Protein AF-A0A9D5IZQ0-F1 (afdb_monomer)

Foldseek 3Di:
DQDPVLVVLLVVLQCPAWFADVPPPVQWDDDPNDIHGDGDCVRDDPVVSQVSNLQCQPHDDPRHHDPVNVVPDDPSND

pLDDT: mean 87.41, std 7.51, range [60.59, 95.31]

Solvent-accessible surface area (backbone atoms only — not comparable to full-atom values): 4531 Å² total; per-residue (Å²): 101,90,41,69,73,46,48,53,50,46,50,53,43,53,52,69,38,70,42,37,60,77,86,43,74,82,31,56,44,81,52,99,70,45,76,49,73,60,65,39,72,91,64,37,57,74,66,58,55,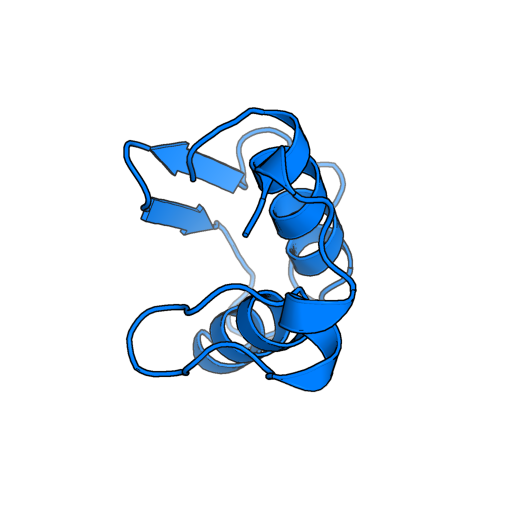28,49,38,34,7,61,64,25,36,66,28,95,92,37,66,40,33,63,76,36,32,73,69,43,57,79,82,65,101

Structure (mmCIF, N/CA/C/O backbone):
data_AF-A0A9D5IZQ0-F1
#
_entry.id   AF-A0A9D5IZQ0-F1
#
loop_
_atom_site.group_PDB
_atom_site.id
_atom_site.type_symbol
_atom_site.label_atom_id
_atom_site.label_alt_id
_atom_site.label_comp_id
_atom_site.label_asym_id
_atom_site.label_entity_id
_atom_site.label_seq_id
_atom_site.pdbx_PDB_ins_code
_atom_site.Cartn_x
_atom_site.Cartn_y
_atom_site.Cartn_z
_atom_site.occupancy
_atom_site.B_iso_or_equiv
_atom_site.auth_seq_id
_atom_site.auth_comp_id
_atom_site.auth_asym_id
_atom_site.auth_atom_id
_atom_site.pdbx_PDB_model_num
ATOM 1 N N . MET A 1 1 ? -6.462 9.935 4.820 1.00 60.59 1 MET A N 1
ATOM 2 C CA . MET A 1 1 ? -6.458 9.074 6.011 1.00 60.59 1 MET A CA 1
ATOM 3 C C . MET A 1 1 ? -6.674 9.957 7.216 1.00 60.59 1 MET A C 1
ATOM 5 O O . MET A 1 1 ? -6.268 11.108 7.159 1.00 60.59 1 MET A O 1
ATOM 9 N N . LYS A 1 2 ? -7.384 9.459 8.230 1.00 67.62 2 LYS A N 1
ATOM 10 C CA . LYS A 1 2 ? -7.802 10.259 9.389 1.00 67.62 2 LYS A CA 1
ATOM 11 C C . LYS A 1 2 ? -6.735 10.343 10.491 1.00 67.62 2 LYS A C 1
ATOM 13 O O . LYS A 1 2 ? -6.797 11.267 11.286 1.00 67.62 2 LYS A O 1
ATOM 18 N N . ASN A 1 3 ? -5.786 9.401 10.534 1.00 79.69 3 ASN A N 1
ATOM 19 C CA . ASN A 1 3 ? -4.769 9.307 11.585 1.00 79.69 3 ASN A CA 1
ATOM 20 C C . ASN A 1 3 ? -3.447 8.707 11.050 1.00 79.69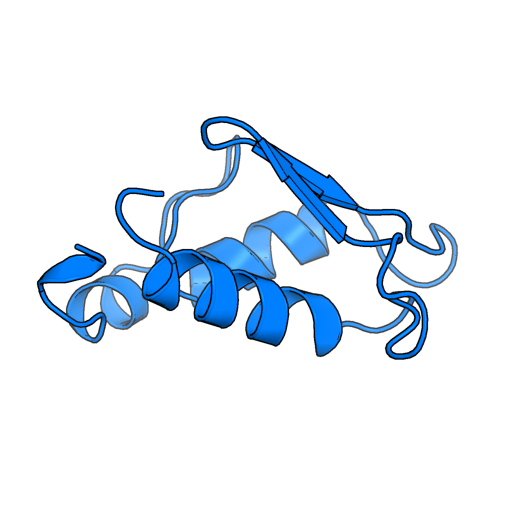 3 ASN A C 1
ATOM 22 O O . ASN A 1 3 ? -3.459 7.983 10.046 1.00 79.69 3 ASN A O 1
ATOM 26 N N . GLU A 1 4 ? -2.330 8.988 11.725 1.00 82.62 4 GLU A N 1
ATOM 27 C CA . GLU A 1 4 ? -0.976 8.502 11.417 1.00 82.62 4 GLU A CA 1
ATOM 28 C C . GLU A 1 4 ? -0.873 6.970 11.441 1.00 82.62 4 GLU A C 1
ATOM 30 O O . GLU A 1 4 ? -0.179 6.386 10.611 1.00 82.62 4 GLU A O 1
ATOM 35 N N . ASP A 1 5 ? -1.615 6.283 12.313 1.00 85.88 5 ASP A N 1
ATOM 36 C CA . ASP A 1 5 ? -1.612 4.812 12.362 1.00 85.88 5 ASP A CA 1
ATOM 37 C C . ASP A 1 5 ? -2.177 4.168 11.089 1.00 85.88 5 ASP A C 1
ATOM 39 O O . ASP A 1 5 ? -1.714 3.117 10.635 1.00 85.88 5 ASP A O 1
ATOM 43 N N . CYS A 1 6 ? -3.133 4.833 10.440 1.00 88.69 6 CYS A N 1
ATOM 44 C CA . CYS A 1 6 ? -3.674 4.379 9.161 1.00 88.69 6 CYS A CA 1
ATOM 45 C C . CYS A 1 6 ? -2.666 4.588 8.030 1.00 88.69 6 CYS A C 1
ATOM 47 O O . CYS A 1 6 ? -2.574 3.761 7.123 1.00 88.69 6 CYS A O 1
ATOM 49 N N . VAL A 1 7 ? -1.883 5.669 8.111 1.00 88.62 7 VAL A N 1
ATOM 50 C CA . VAL A 1 7 ? -0.788 5.944 7.174 1.00 88.62 7 VAL A CA 1
ATOM 51 C C . VAL A 1 7 ? 0.279 4.861 7.284 1.00 88.62 7 VAL A C 1
ATOM 53 O O . VAL A 1 7 ? 0.648 4.284 6.266 1.00 88.62 7 VAL A O 1
ATOM 56 N N . LYS A 1 8 ? 0.704 4.500 8.502 1.00 89.00 8 LYS A N 1
ATOM 57 C CA . LYS A 1 8 ? 1.698 3.433 8.729 1.00 89.00 8 LYS A CA 1
ATOM 58 C C . LYS A 1 8 ? 1.271 2.088 8.145 1.00 89.00 8 LYS A C 1
ATOM 60 O O . LYS A 1 8 ? 2.100 1.350 7.627 1.00 89.00 8 LYS A O 1
ATOM 65 N N . ARG A 1 9 ? -0.021 1.764 8.195 1.00 89.94 9 ARG A N 1
ATOM 66 C CA . ARG A 1 9 ? -0.553 0.529 7.597 1.00 89.94 9 ARG A CA 1
ATOM 67 C C . ARG A 1 9 ? -0.479 0.516 6.086 1.00 89.94 9 ARG A C 1
ATOM 69 O O . ARG A 1 9 ? -0.089 -0.494 5.509 1.00 89.94 9 ARG A O 1
ATOM 76 N N . VAL A 1 10 ? -0.841 1.627 5.455 1.00 90.56 10 VAL A N 1
ATOM 77 C CA . VAL A 1 10 ? -0.726 1.734 4.002 1.00 90.56 10 VAL A CA 1
ATOM 78 C C . VAL A 1 10 ? 0.734 1.791 3.565 1.00 90.56 10 VAL A C 1
ATOM 80 O O . VAL A 1 10 ? 1.092 1.130 2.596 1.00 90.56 10 VAL A O 1
ATOM 83 N N . ASP A 1 11 ? 1.596 2.480 4.310 1.00 90.62 11 ASP A N 1
ATOM 84 C CA . ASP A 1 11 ? 3.043 2.468 4.078 1.00 90.62 11 ASP A CA 1
ATOM 85 C C . ASP 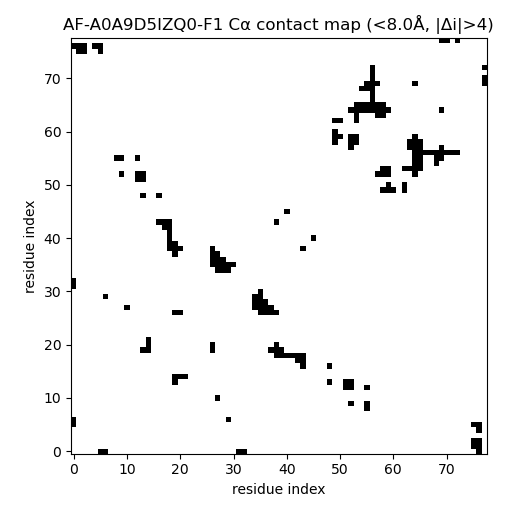A 1 11 ? 3.610 1.041 4.160 1.00 90.62 11 ASP A C 1
ATOM 87 O O . ASP A 1 11 ? 4.298 0.604 3.238 1.00 90.62 11 ASP A O 1
ATOM 91 N N . ALA A 1 12 ? 3.234 0.264 5.181 1.00 90.00 12 ALA A N 1
ATOM 92 C CA . ALA A 1 12 ? 3.651 -1.131 5.315 1.00 90.00 12 ALA A CA 1
ATOM 93 C C . ALA A 1 12 ? 3.173 -2.008 4.143 1.00 90.00 12 ALA A C 1
ATOM 95 O O . ALA A 1 12 ? 3.943 -2.827 3.636 1.00 90.00 12 ALA A O 1
ATOM 96 N N . ALA A 1 13 ? 1.931 -1.817 3.684 1.00 90.75 13 ALA A N 1
ATOM 97 C CA . ALA A 1 13 ? 1.390 -2.532 2.529 1.00 90.75 13 ALA A CA 1
ATOM 98 C C . ALA A 1 13 ? 2.161 -2.204 1.239 1.00 90.75 13 ALA A C 1
ATOM 100 O O . ALA A 1 13 ? 2.503 -3.106 0.478 1.00 90.75 13 ALA A O 1
ATOM 101 N N . ILE A 1 14 ? 2.492 -0.928 1.017 1.00 91.25 14 ILE A N 1
ATOM 102 C CA . ILE A 1 14 ? 3.223 -0.475 -0.174 1.00 91.25 14 ILE A CA 1
ATOM 103 C C . ILE A 1 14 ? 4.685 -0.940 -0.135 1.00 91.25 14 ILE A C 1
ATOM 105 O O . ILE A 1 14 ? 5.181 -1.468 -1.127 1.00 91.25 14 ILE A O 1
ATOM 109 N N . ARG A 1 15 ? 5.389 -0.805 0.997 1.00 90.44 15 ARG A N 1
ATOM 110 C CA . ARG A 1 15 ? 6.805 -1.216 1.130 1.00 90.44 15 ARG A CA 1
ATOM 111 C C . ARG A 1 15 ? 7.027 -2.724 0.991 1.00 90.44 15 ARG A C 1
ATOM 113 O O . ARG A 1 15 ? 8.158 -3.158 0.767 1.00 90.44 15 ARG A O 1
ATOM 120 N N . GLY A 1 16 ? 5.973 -3.526 1.140 1.00 87.44 16 GLY A N 1
ATOM 121 C CA . GLY A 1 16 ? 6.007 -4.965 0.884 1.00 87.44 16 GLY A CA 1
ATOM 122 C C . GLY A 1 16 ? 6.080 -5.329 -0.601 1.00 87.44 16 GLY A C 1
ATOM 123 O O . GLY A 1 16 ? 6.417 -6.468 -0.925 1.00 87.44 16 GLY A O 1
ATOM 124 N N . LEU A 1 17 ? 5.783 -4.388 -1.499 1.00 89.69 17 LEU A N 1
ATOM 125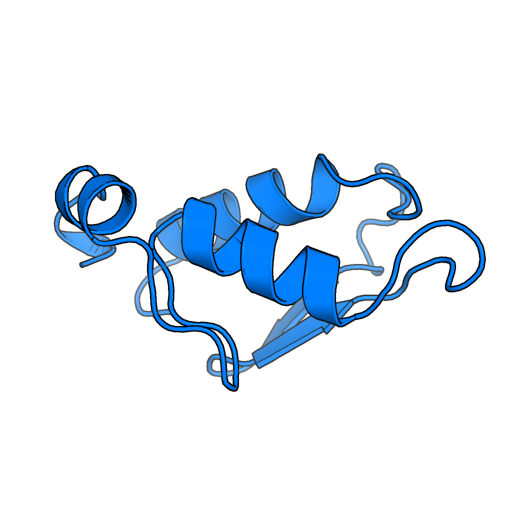 C CA . LEU A 1 17 ? 5.655 -4.661 -2.923 1.00 89.69 17 LEU A CA 1
ATOM 126 C C . LEU A 1 17 ? 7.010 -4.721 -3.648 1.00 89.69 17 LEU A C 1
ATOM 128 O O . LEU A 1 17 ? 7.924 -3.951 -3.334 1.00 89.69 17 LEU A O 1
ATOM 132 N N . PRO A 1 18 ? 7.146 -5.597 -4.662 1.00 85.94 18 PRO A N 1
ATOM 133 C CA . PRO A 1 18 ? 8.311 -5.586 -5.541 1.00 85.94 18 PRO A CA 1
ATOM 134 C C . PRO A 1 18 ? 8.395 -4.251 -6.294 1.00 85.94 18 PRO A C 1
ATOM 136 O O . PRO A 1 18 ? 7.377 -3.643 -6.610 1.00 85.94 18 PRO A O 1
ATOM 139 N N . GLY A 1 19 ? 9.609 -3.773 -6.573 1.00 84.88 19 GLY A N 1
ATOM 140 C CA . GLY A 1 19 ? 9.820 -2.497 -7.270 1.00 84.88 19 GLY A CA 1
ATOM 141 C C . GLY A 1 19 ? 9.700 -1.242 -6.395 1.00 84.88 19 GLY A C 1
ATOM 142 O O . GLY A 1 19 ? 9.983 -0.146 -6.883 1.00 84.88 19 GLY A O 1
ATOM 143 N N . ILE A 1 20 ? 9.346 -1.384 -5.111 1.00 85.94 20 ILE A N 1
ATOM 144 C CA . ILE A 1 20 ? 9.431 -0.315 -4.108 1.00 85.94 20 ILE A CA 1
ATOM 145 C C . ILE A 1 20 ? 10.746 -0.461 -3.341 1.00 85.94 20 ILE A C 1
ATOM 147 O O . ILE A 1 20 ? 11.015 -1.493 -2.722 1.00 85.94 20 ILE A O 1
ATOM 151 N N . ARG A 1 21 ? 11.590 0.574 -3.374 1.00 80.25 21 ARG A N 1
ATOM 152 C CA . ARG A 1 21 ? 12.846 0.586 -2.613 1.00 80.25 21 ARG A CA 1
ATOM 153 C C . ARG A 1 21 ? 12.544 0.793 -1.134 1.00 80.25 21 ARG A C 1
ATOM 155 O O . ARG A 1 21 ? 12.073 1.853 -0.734 1.00 80.25 21 ARG A O 1
ATOM 162 N N . LYS A 1 22 ? 12.808 -0.227 -0.317 1.00 71.69 22 LYS A N 1
ATOM 163 C CA . LYS A 1 22 ? 12.515 -0.217 1.128 1.00 71.69 22 LYS A CA 1
ATOM 164 C C . LYS A 1 22 ? 13.303 0.863 1.871 1.00 71.69 22 LYS A C 1
ATOM 166 O O . LYS A 1 22 ? 12.792 1.439 2.827 1.00 71.69 22 LYS A O 1
ATOM 171 N N . ASP A 1 23 ? 14.509 1.128 1.388 1.00 73.00 23 ASP A N 1
ATOM 172 C CA . ASP A 1 23 ? 15.470 2.137 1.828 1.00 73.00 23 ASP A CA 1
ATOM 173 C C . ASP A 1 23 ? 15.154 3.560 1.334 1.00 73.00 23 ASP A C 1
ATOM 175 O O . ASP A 1 23 ? 15.708 4.521 1.864 1.00 73.00 23 ASP A O 1
ATOM 179 N N . ASP A 1 24 ? 14.235 3.726 0.375 1.00 72.69 24 ASP A N 1
ATOM 180 C CA . ASP A 1 24 ? 13.826 5.048 -0.104 1.00 72.69 24 ASP A CA 1
ATOM 181 C C . ASP A 1 24 ? 12.716 5.611 0.796 1.00 72.69 24 ASP A C 1
ATOM 183 O O . ASP A 1 24 ? 11.513 5.457 0.558 1.00 72.69 24 ASP A O 1
ATOM 187 N N . THR A 1 25 ? 13.124 6.249 1.891 1.00 62.56 25 THR A N 1
ATOM 188 C CA . THR A 1 25 ? 12.225 6.951 2.822 1.00 62.56 25 THR A CA 1
ATOM 189 C C . THR A 1 25 ? 11.529 8.151 2.184 1.00 62.56 25 THR A C 1
ATOM 191 O O . THR A 1 25 ? 10.444 8.509 2.630 1.00 62.56 25 THR A O 1
ATOM 194 N N . ASN A 1 26 ? 12.086 8.714 1.108 1.00 71.25 26 ASN A N 1
ATOM 195 C CA . ASN A 1 26 ? 11.477 9.809 0.345 1.00 71.25 26 ASN A CA 1
ATOM 196 C C . ASN A 1 26 ? 10.599 9.308 -0.813 1.00 71.25 26 ASN A C 1
ATOM 198 O O . ASN A 1 26 ? 9.900 10.097 -1.449 1.00 71.25 26 ASN A O 1
ATOM 202 N N . GLY A 1 27 ? 10.631 8.004 -1.094 1.00 76.56 27 GLY A N 1
ATOM 203 C CA . GLY A 1 27 ? 9.910 7.383 -2.198 1.00 76.56 27 GLY A CA 1
ATOM 204 C C . GLY A 1 27 ? 8.407 7.247 -1.967 1.00 76.56 27 GLY A C 1
ATOM 205 O O . GLY A 1 27 ? 7.694 6.973 -2.925 1.00 76.56 27 GLY A O 1
ATOM 206 N N . ILE A 1 28 ? 7.911 7.442 -0.740 1.00 84.12 28 ILE A N 1
ATOM 207 C CA . ILE A 1 28 ? 6.481 7.386 -0.406 1.00 84.12 28 ILE A CA 1
ATOM 208 C C . ILE A 1 28 ? 6.109 8.647 0.373 1.00 84.12 28 ILE A C 1
ATOM 210 O O . ILE A 1 28 ? 6.604 8.871 1.474 1.00 84.12 28 ILE A O 1
ATOM 214 N N . VAL A 1 29 ? 5.218 9.465 -0.187 1.00 86.25 29 VAL A N 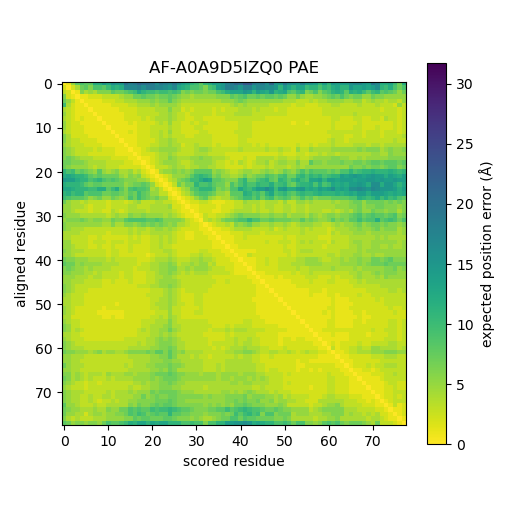1
ATOM 215 C CA . VAL A 1 29 ? 4.773 10.728 0.417 1.00 86.25 29 VAL A CA 1
ATOM 216 C C . VAL A 1 29 ? 3.255 10.730 0.545 1.00 86.25 29 VAL A C 1
ATOM 218 O O . VAL A 1 29 ? 2.544 10.541 -0.441 1.00 86.25 29 VAL A O 1
ATOM 221 N N . PHE A 1 30 ? 2.748 10.978 1.751 1.00 86.69 30 PHE A N 1
ATOM 222 C CA . PHE A 1 30 ? 1.313 11.055 2.031 1.00 86.69 30 PHE A CA 1
ATOM 223 C C . PHE A 1 30 ? 0.867 12.515 2.147 1.00 86.69 30 PHE A C 1
ATOM 225 O O . PHE A 1 30 ? 1.369 13.252 2.990 1.00 86.69 30 PHE A O 1
ATOM 232 N N . LEU A 1 31 ? -0.093 12.932 1.315 1.00 85.12 31 LEU A N 1
ATOM 233 C CA . LEU A 1 31 ? -0.604 14.306 1.258 1.00 85.12 31 LEU A CA 1
ATOM 234 C C . LEU A 1 31 ? -2.124 14.308 1.151 1.00 85.12 31 LEU A C 1
ATOM 236 O O . LEU A 1 31 ? -2.663 13.939 0.113 1.00 85.12 31 LEU A O 1
ATOM 240 N N . ASP A 1 32 ? -2.815 14.737 2.207 1.00 77.44 32 ASP A N 1
ATOM 241 C CA . ASP A 1 32 ? -4.256 15.038 2.186 1.00 77.44 32 ASP A CA 1
ATOM 242 C C . ASP A 1 32 ? -5.112 13.973 1.457 1.00 77.44 32 ASP A C 1
ATOM 244 O O . ASP A 1 32 ? -5.921 14.248 0.570 1.00 77.44 32 ASP A O 1
ATOM 248 N N . ARG A 1 33 ? -4.886 12.701 1.832 1.00 83.62 33 ARG A N 1
ATOM 249 C CA . ARG A 1 33 ? -5.502 11.470 1.273 1.00 83.62 33 ARG A CA 1
ATOM 250 C C . ARG A 1 33 ? -4.946 10.961 -0.060 1.00 83.62 33 ARG A C 1
ATOM 252 O O . ARG A 1 33 ? -5.450 9.961 -0.562 1.00 83.62 33 ARG A O 1
ATOM 259 N N . LYS A 1 34 ? -3.901 11.576 -0.594 1.00 86.50 34 LYS A N 1
ATOM 260 C CA . LYS A 1 34 ? -3.115 11.060 -1.716 1.00 86.50 34 LYS A CA 1
ATOM 261 C C . LYS A 1 34 ? -1.846 10.398 -1.199 1.00 86.50 34 LYS A C 1
ATOM 263 O O . LYS A 1 34 ? -1.305 10.803 -0.170 1.00 86.50 34 LYS A O 1
ATOM 268 N N . VAL A 1 35 ? -1.370 9.405 -1.936 1.00 88.06 35 VAL A N 1
ATOM 269 C CA . VAL A 1 35 ? -0.039 8.830 -1.757 1.00 88.06 35 VAL A CA 1
ATOM 270 C C . VAL A 1 35 ? 0.723 8.993 -3.066 1.00 88.06 35 VAL A C 1
ATOM 272 O O . VAL A 1 35 ? 0.197 8.694 -4.137 1.00 88.06 35 VAL A O 1
ATOM 275 N N . ILE A 1 36 ? 1.932 9.533 -2.988 1.00 89.56 36 ILE A N 1
ATOM 276 C CA . ILE A 1 36 ? 2.852 9.672 -4.114 1.00 89.56 36 ILE A CA 1
ATOM 277 C C . ILE A 1 36 ? 3.937 8.632 -3.903 1.00 89.56 36 ILE A C 1
ATOM 279 O O . ILE A 1 36 ? 4.583 8.633 -2.859 1.00 89.56 36 ILE A O 1
ATOM 283 N N . ILE A 1 37 ? 4.102 7.740 -4.877 1.00 89.94 37 ILE A N 1
ATOM 284 C CA . ILE A 1 37 ? 5.017 6.607 -4.780 1.00 89.94 37 ILE A CA 1
ATOM 285 C C . ILE A 1 37 ? 5.988 6.666 -5.953 1.00 89.94 37 ILE A C 1
ATOM 287 O O . ILE A 1 37 ? 5.572 6.716 -7.112 1.00 89.94 37 ILE A O 1
ATOM 291 N N . LYS A 1 38 ? 7.282 6.628 -5.656 1.00 90.38 38 LYS A N 1
ATOM 292 C CA . LYS A 1 38 ? 8.337 6.367 -6.627 1.00 90.38 38 LYS A CA 1
ATOM 293 C C . LYS A 1 38 ? 8.564 4.860 -6.688 1.00 90.38 38 LYS A C 1
ATOM 295 O O . LYS A 1 38 ? 8.877 4.235 -5.679 1.00 90.38 38 LYS A O 1
ATOM 300 N N . TYR A 1 39 ? 8.397 4.284 -7.871 1.00 91.38 39 TYR A N 1
ATOM 301 C CA . TYR A 1 39 ? 8.483 2.843 -8.083 1.00 91.38 39 TYR A CA 1
ATOM 302 C C . TYR A 1 39 ? 9.184 2.523 -9.400 1.00 91.38 39 TYR A C 1
ATOM 304 O O . TYR A 1 39 ? 9.238 3.356 -10.307 1.00 91.38 39 TYR A O 1
ATOM 312 N N . ASP A 1 40 ? 9.714 1.307 -9.496 1.00 91.31 40 ASP A N 1
ATOM 313 C CA . ASP A 1 40 ? 10.220 0.756 -10.750 1.00 91.31 40 ASP A CA 1
ATOM 314 C C . ASP A 1 40 ? 9.073 0.165 -11.584 1.00 91.31 40 ASP A C 1
ATOM 316 O O . ASP A 1 40 ? 8.502 -0.873 -11.237 1.00 91.31 40 ASP A O 1
ATOM 320 N N . SER A 1 41 ? 8.749 0.821 -12.699 1.00 89.69 41 SER A N 1
ATOM 321 C CA . SER A 1 41 ? 7.659 0.417 -13.593 1.00 89.69 41 SER A CA 1
ATOM 322 C C . SER A 1 41 ? 7.936 -0.866 -14.376 1.00 89.69 41 SER A C 1
ATOM 324 O O . SER A 1 41 ? 6.996 -1.449 -14.916 1.00 89.69 41 SER A O 1
ATOM 326 N N . LEU A 1 42 ? 9.189 -1.332 -14.427 1.00 92.50 42 LEU A N 1
ATOM 327 C CA . LEU A 1 42 ? 9.528 -2.641 -14.993 1.00 92.50 42 LEU A CA 1
ATOM 328 C C . LEU A 1 42 ? 9.231 -3.783 -14.012 1.00 92.50 42 LEU A C 1
ATOM 330 O O . LEU A 1 42 ? 9.024 -4.917 -14.439 1.00 92.50 42 LEU A O 1
ATOM 334 N N . SER A 1 43 ? 9.182 -3.481 -12.712 1.00 91.62 43 SER A N 1
ATOM 335 C CA . SER A 1 43 ? 8.952 -4.455 -11.640 1.00 91.62 43 SER A CA 1
ATOM 336 C C . SER A 1 43 ? 7.497 -4.498 -11.166 1.00 91.62 43 SER A C 1
ATOM 338 O O . SER A 1 43 ? 7.012 -5.556 -10.762 1.00 91.62 43 SER A O 1
ATOM 340 N N . ILE A 1 44 ? 6.787 -3.363 -11.180 1.00 92.94 44 ILE A N 1
ATOM 341 C CA . ILE A 1 44 ? 5.412 -3.276 -10.680 1.00 92.94 44 ILE A CA 1
ATOM 342 C C . ILE A 1 44 ? 4.564 -2.266 -11.451 1.00 92.94 44 ILE A C 1
ATOM 344 O O . ILE A 1 44 ? 5.023 -1.199 -11.847 1.00 92.94 44 ILE A O 1
ATOM 348 N N . ALA A 1 45 ? 3.286 -2.597 -11.635 1.00 92.69 45 ALA A N 1
ATOM 349 C CA . ALA A 1 45 ? 2.312 -1.711 -12.252 1.00 92.69 45 ALA A CA 1
ATOM 350 C C . ALA 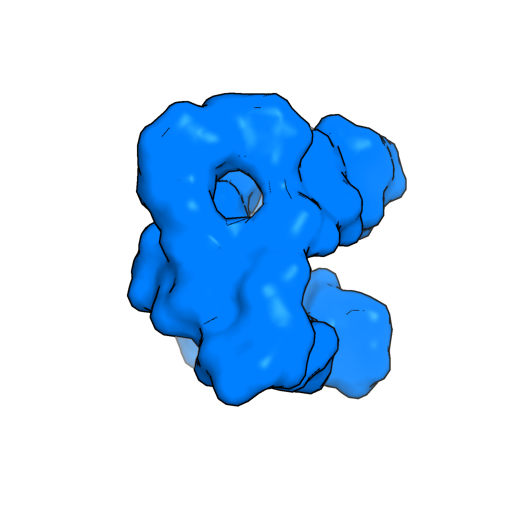A 1 45 ? 1.576 -0.858 -11.211 1.00 92.69 45 ALA A C 1
ATOM 352 O O . ALA A 1 45 ? 1.338 -1.294 -10.084 1.00 92.69 45 ALA A O 1
ATOM 353 N N . HIS A 1 46 ? 1.101 0.317 -11.633 1.00 91.88 46 HIS A N 1
ATOM 354 C CA . HIS A 1 46 ? 0.307 1.210 -10.785 1.00 91.88 46 HIS A CA 1
ATOM 355 C C . HIS A 1 46 ? -0.889 0.501 -10.125 1.00 91.88 46 HIS A C 1
ATOM 357 O O . HIS A 1 46 ? -1.075 0.606 -8.914 1.00 91.88 46 HIS A O 1
ATOM 363 N N . LYS A 1 47 ? -1.625 -0.319 -10.887 1.00 93.75 47 LYS A N 1
ATOM 364 C CA . LYS A 1 47 ? -2.770 -1.087 -10.371 1.00 93.75 47 LYS A CA 1
ATOM 365 C C . LYS A 1 47 ? -2.421 -2.028 -9.221 1.00 93.75 47 LYS A C 1
ATOM 367 O O . LYS A 1 47 ? -3.241 -2.230 -8.333 1.00 93.75 47 LYS A O 1
ATOM 372 N N . ASN A 1 48 ? -1.211 -2.584 -9.198 1.00 92.75 48 ASN A N 1
ATOM 373 C CA . ASN A 1 48 ? -0.806 -3.494 -8.127 1.00 92.75 48 ASN A CA 1
ATOM 374 C C . ASN A 1 48 ? -0.722 -2.753 -6.784 1.00 92.75 48 ASN A C 1
ATOM 376 O O . ASN A 1 48 ? -1.103 -3.305 -5.757 1.00 92.75 48 ASN A O 1
ATOM 380 N N . MET A 1 49 ? -0.289 -1.488 -6.795 1.00 93.00 49 MET A N 1
ATOM 381 C CA . MET A 1 49 ? -0.286 -0.647 -5.595 1.00 93.00 49 MET A CA 1
ATOM 382 C C . MET A 1 49 ? -1.710 -0.306 -5.147 1.00 93.00 49 MET A C 1
ATOM 384 O O . MET A 1 49 ? -1.995 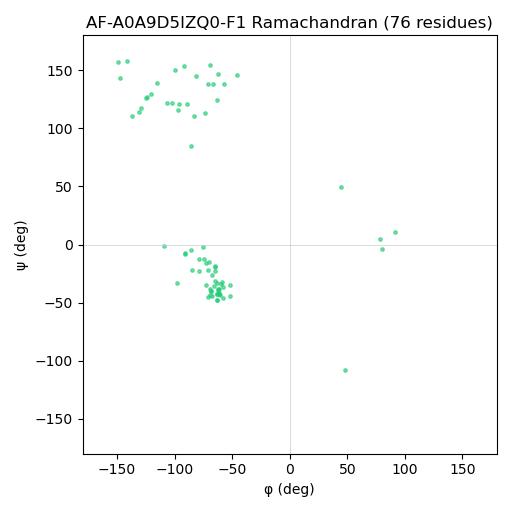-0.350 -3.955 1.00 93.00 49 MET A O 1
ATOM 388 N N . GLU A 1 50 ? -2.624 -0.029 -6.080 1.00 94.69 50 GLU A N 1
ATOM 389 C CA . GLU A 1 50 ? -4.039 0.208 -5.752 1.00 94.69 50 GLU A CA 1
ATOM 390 C C . GLU A 1 50 ? -4.675 -1.022 -5.087 1.00 94.69 50 GLU A C 1
ATOM 392 O O . GLU A 1 50 ? -5.353 -0.890 -4.067 1.00 94.69 50 GLU A O 1
ATOM 397 N N . HIS A 1 51 ? -4.397 -2.221 -5.608 1.00 95.19 51 HIS A N 1
ATOM 398 C CA . HIS A 1 51 ? -4.837 -3.479 -5.003 1.00 95.19 51 HIS A CA 1
ATOM 399 C C . HIS A 1 51 ? -4.226 -3.710 -3.618 1.00 95.19 51 HIS A C 1
ATOM 401 O O . HIS A 1 51 ? -4.951 -4.062 -2.695 1.0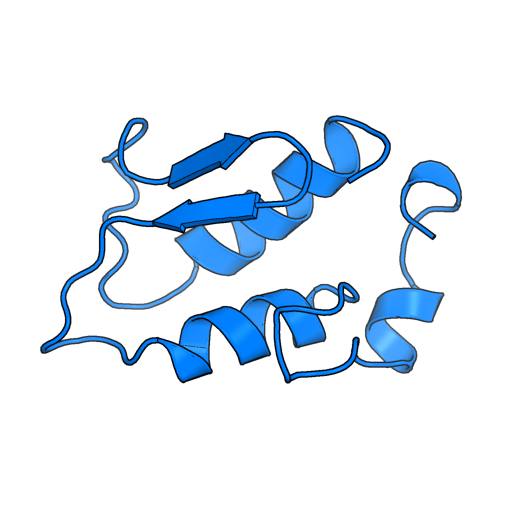0 95.19 51 HIS A O 1
ATOM 407 N N . ALA A 1 52 ? -2.936 -3.429 -3.427 1.00 94.25 52 ALA A N 1
ATOM 408 C CA . ALA A 1 52 ? -2.296 -3.566 -2.119 1.00 94.25 52 ALA A CA 1
ATOM 409 C C . ALA A 1 52 ? -2.920 -2.647 -1.055 1.00 94.25 52 ALA A C 1
ATOM 411 O O . ALA A 1 52 ? -3.103 -3.044 0.095 1.00 94.25 52 ALA A O 1
ATOM 412 N N . ILE A 1 53 ? -3.288 -1.421 -1.438 1.00 93.12 53 ILE A N 1
ATOM 413 C CA . ILE A 1 53 ? -3.983 -0.479 -0.551 1.00 93.12 53 ILE A CA 1
ATOM 414 C C . ILE A 1 53 ? -5.408 -0.977 -0.245 1.00 93.12 53 ILE A C 1
ATOM 416 O O . ILE A 1 53 ? -5.850 -0.910 0.907 1.00 93.12 53 ILE A O 1
ATOM 420 N N . ALA A 1 54 ? -6.102 -1.529 -1.245 1.00 94.94 54 ALA A N 1
ATOM 421 C CA . ALA A 1 54 ? -7.418 -2.146 -1.083 1.00 94.94 54 ALA A CA 1
ATOM 422 C C . ALA A 1 54 ? -7.399 -3.345 -0.136 1.00 94.94 54 ALA A C 1
ATOM 424 O O . ALA A 1 54 ? -8.268 -3.438 0.735 1.00 94.94 54 ALA A O 1
ATOM 425 N N . ASP A 1 55 ? -6.390 -4.204 -0.244 1.00 94.31 55 ASP A N 1
ATOM 426 C CA . ASP A 1 55 ? -6.183 -5.354 0.638 1.00 94.31 55 ASP A CA 1
ATOM 427 C C . ASP A 1 55 ? -5.741 -4.946 2.045 1.00 94.31 55 ASP A C 1
ATOM 429 O O . ASP A 1 55 ? -6.000 -5.664 3.008 1.00 94.31 55 ASP A O 1
ATOM 433 N N . ALA A 1 56 ? -5.171 -3.749 2.203 1.00 91.88 56 ALA A N 1
ATOM 434 C CA . ALA A 1 56 ? -4.985 -3.122 3.508 1.00 91.88 56 ALA A CA 1
ATOM 435 C C . ALA A 1 56 ? -6.291 -2.545 4.094 1.00 91.88 56 ALA A C 1
ATOM 437 O O . ALA A 1 56 ? -6.277 -2.031 5.209 1.00 91.88 56 ALA A O 1
ATOM 438 N N . GLY A 1 57 ? -7.419 -2.626 3.378 1.00 93.19 57 GLY A N 1
ATOM 439 C CA . GLY A 1 57 ? -8.739 -2.179 3.833 1.00 93.19 57 GLY A CA 1
ATOM 440 C C . GLY A 1 57 ? -9.090 -0.735 3.468 1.00 93.19 57 GLY A C 1
ATOM 441 O O . GLY A 1 57 ? -10.094 -0.212 3.955 1.00 93.19 57 GLY A O 1
ATOM 442 N N . PHE A 1 58 ? -8.308 -0.082 2.603 1.00 92.25 58 PHE A N 1
ATOM 443 C CA . PHE A 1 58 ? -8.521 1.308 2.190 1.00 92.25 58 PHE A CA 1
ATOM 444 C C . PHE A 1 58 ? -8.861 1.394 0.703 1.00 92.25 58 PHE A C 1
ATOM 446 O O . PHE A 1 58 ? -8.250 0.732 -0.119 1.00 92.25 58 PHE A O 1
ATOM 453 N N . ALA A 1 59 ? -9.817 2.238 0.319 1.00 92.56 59 ALA A N 1
ATOM 454 C CA . ALA A 1 59 ? -10.084 2.456 -1.101 1.00 92.56 59 ALA A CA 1
ATOM 455 C C . ALA A 1 59 ? -8.934 3.252 -1.743 1.00 92.56 59 ALA A C 1
ATOM 457 O O . ALA A 1 59 ? -8.460 4.229 -1.157 1.00 92.56 59 ALA A O 1
ATOM 458 N N . ALA A 1 60 ? -8.529 2.865 -2.952 1.00 93.06 60 ALA A N 1
ATOM 459 C CA . ALA A 1 60 ? -7.484 3.529 -3.724 1.00 93.06 60 ALA A CA 1
ATOM 460 C C . ALA A 1 60 ? -7.968 3.794 -5.150 1.00 93.06 60 ALA A C 1
ATOM 462 O O . ALA A 1 60 ? -8.186 2.861 -5.920 1.00 93.06 60 ALA A O 1
ATOM 463 N N . ASN A 1 61 ? -8.119 5.074 -5.504 1.00 90.94 61 ASN A N 1
ATOM 464 C CA . ASN A 1 61 ? -8.614 5.519 -6.810 1.00 90.94 61 ASN A CA 1
ATOM 465 C C . ASN A 1 61 ? -9.889 4.763 -7.235 1.00 90.94 61 ASN A C 1
ATOM 467 O O . ASN A 1 61 ? -10.954 4.984 -6.663 1.00 90.94 61 ASN A O 1
ATOM 471 N N . SER A 1 62 ? -9.771 3.875 -8.230 1.00 92.12 62 SER A N 1
ATOM 472 C CA . SER A 1 62 ? -10.883 3.097 -8.790 1.00 92.12 62 SER A CA 1
ATOM 473 C C . SER A 1 62 ? -11.091 1.741 -8.105 1.00 92.12 62 SER A C 1
ATOM 475 O O . SER A 1 62 ? -12.063 1.054 -8.414 1.00 92.12 62 SER A O 1
ATOM 477 N N . ILE A 1 63 ? -10.197 1.334 -7.198 1.00 94.12 63 ILE A N 1
ATOM 478 C CA . ILE A 1 63 ? -10.275 0.058 -6.487 1.00 94.12 63 ILE A CA 1
ATOM 479 C C . ILE A 1 63 ? -10.920 0.286 -5.109 1.00 94.12 63 ILE A C 1
ATOM 481 O O . ILE A 1 63 ? -10.361 1.001 -4.268 1.00 94.12 63 ILE A O 1
ATOM 485 N N . PRO A 1 64 ? -12.110 -0.289 -4.850 1.00 94.44 64 PRO A N 1
ATOM 486 C CA . PRO A 1 64 ? -12.752 -0.182 -3.547 1.00 94.44 64 PRO A CA 1
ATOM 487 C C . PRO A 1 64 ? -11.984 -0.984 -2.490 1.00 94.44 64 PRO A C 1
ATOM 489 O O . PRO A 1 64 ? -11.332 -1.976 -2.800 1.00 94.44 64 PRO A O 1
ATOM 492 N N . ALA A 1 65 ? -12.114 -0.576 -1.226 1.00 94.06 65 ALA A N 1
ATOM 493 C CA . ALA A 1 65 ? -11.546 -1.312 -0.100 1.00 94.06 65 ALA A CA 1
ATOM 494 C C . ALA A 1 65 ? -12.060 -2.758 -0.059 1.00 94.06 65 ALA A C 1
ATOM 496 O O . ALA A 1 65 ? -13.267 -2.996 -0.196 1.00 94.06 65 ALA A O 1
ATOM 497 N N . ASN A 1 66 ? -11.164 -3.701 0.226 1.00 95.31 66 ASN A N 1
ATOM 498 C CA . ASN A 1 66 ? -11.550 -5.058 0.572 1.00 95.31 66 ASN A CA 1
ATOM 499 C C . ASN A 1 66 ? -12.365 -5.025 1.878 1.00 95.31 66 ASN A C 1
ATOM 501 O O . ASN A 1 66 ? -11.921 -4.466 2.886 1.00 95.31 66 ASN A O 1
ATOM 505 N N . LYS A 1 67 ? -13.582 -5.582 1.846 1.00 92.69 67 LYS A N 1
ATOM 506 C CA . LYS A 1 67 ? -14.535 -5.515 2.964 1.00 92.69 67 LYS A CA 1
ATOM 507 C C . LYS A 1 67 ? -13.993 -6.228 4.200 1.00 92.69 67 LYS A C 1
ATOM 509 O O . LYS A 1 67 ? -13.945 -5.623 5.266 1.00 92.69 67 LYS A O 1
ATOM 514 N N . ASP A 1 68 ? -13.473 -7.441 4.032 1.00 92.94 68 ASP A N 1
ATOM 515 C CA . ASP A 1 68 ? -12.915 -8.237 5.125 1.00 92.94 68 ASP A CA 1
ATOM 516 C C . ASP A 1 68 ? -11.708 -7.560 5.782 1.00 92.94 68 ASP A C 1
ATOM 518 O O . ASP A 1 68 ? -11.544 -7.607 7.004 1.00 92.94 68 ASP A O 1
ATOM 522 N N . ALA A 1 69 ? -10.855 -6.913 4.984 1.00 91.56 69 ALA A N 1
ATOM 523 C CA . ALA A 1 69 ? -9.716 -6.159 5.502 1.00 91.56 69 ALA A CA 1
ATOM 524 C C . ALA A 1 69 ? -10.169 -4.897 6.247 1.00 91.56 69 ALA A C 1
ATOM 526 O O . ALA A 1 69 ? -9.691 -4.618 7.347 1.00 91.56 69 ALA A O 1
ATOM 527 N N . ARG A 1 70 ? -11.138 -4.165 5.685 1.00 90.56 70 ARG A N 1
ATOM 528 C CA . ARG A 1 70 ? -11.711 -2.957 6.288 1.00 90.56 70 ARG A CA 1
ATOM 529 C C . ARG A 1 70 ? -12.402 -3.248 7.619 1.00 90.56 70 ARG A C 1
ATOM 531 O O . ARG A 1 70 ? -12.262 -2.471 8.561 1.00 90.56 70 ARG A O 1
ATOM 538 N N . ASP A 1 71 ? -13.101 -4.370 7.737 1.00 91.25 71 ASP A N 1
ATOM 539 C CA . ASP A 1 71 ? -13.756 -4.761 8.987 1.00 91.25 71 ASP A CA 1
ATOM 540 C C . ASP A 1 71 ? -12.761 -5.105 10.101 1.00 91.25 71 ASP A C 1
ATOM 542 O O . ASP A 1 71 ? -13.060 -4.894 11.280 1.00 91.25 71 ASP A O 1
ATOM 546 N N . LYS A 1 72 ? -11.553 -5.539 9.733 1.00 90.31 72 LYS A N 1
ATOM 547 C CA . LYS A 1 72 ? -10.436 -5.806 10.651 1.00 90.31 72 LYS A CA 1
ATOM 548 C C . LYS A 1 72 ? -9.593 -4.566 10.964 1.00 90.31 72 LYS A C 1
ATOM 550 O O . LYS A 1 72 ? -8.686 -4.640 11.796 1.00 90.31 72 LYS A O 1
ATOM 555 N N . LEU A 1 73 ? -9.862 -3.421 10.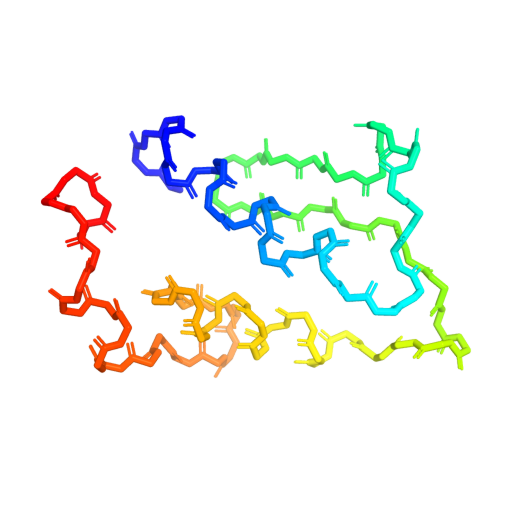330 1.00 87.69 73 LEU A N 1
ATOM 556 C CA . LEU A 1 73 ? -9.201 -2.173 10.696 1.00 87.69 73 LEU A CA 1
ATOM 557 C C . LEU A 1 73 ? -9.635 -1.741 12.106 1.00 87.69 73 LEU A C 1
ATOM 559 O O . LEU A 1 73 ? -10.815 -1.801 12.438 1.00 87.69 73 LEU A O 1
ATOM 563 N N . PRO A 1 74 ? -8.700 -1.265 12.934 1.00 86.38 74 PRO A N 1
ATOM 564 C CA . PRO A 1 74 ? -8.991 -0.475 14.106 1.00 86.38 74 PRO A CA 1
ATOM 565 C C . PRO A 1 74 ? -10.003 0.646 13.861 1.00 86.38 74 PRO A C 1
ATOM 567 O O . PRO A 1 74 ? -10.014 1.213 12.761 1.00 86.38 74 PRO A O 1
ATOM 570 N N . PRO A 1 75 ? -10.854 0.960 14.856 1.00 83.88 75 PRO A N 1
ATOM 571 C CA . PRO A 1 75 ? -11.910 1.965 14.735 1.00 83.88 75 PRO A CA 1
ATOM 572 C C . PRO A 1 75 ? -11.408 3.319 14.227 1.00 83.88 75 PRO A C 1
ATOM 574 O O . PRO A 1 75 ? -12.093 3.973 13.446 1.00 83.88 75 PRO A O 1
ATOM 577 N N . GLU A 1 76 ? -10.194 3.715 14.608 1.00 83.50 76 GLU A N 1
ATOM 578 C CA . GLU A 1 76 ? -9.537 4.952 14.183 1.00 83.50 76 GLU A CA 1
ATOM 579 C C . GLU A 1 76 ? -9.221 5.003 12.678 1.00 83.50 76 GLU A C 1
ATOM 581 O O . GLU A 1 76 ? -9.039 6.086 12.116 1.00 83.50 76 GLU A O 1
ATOM 586 N N . CYS A 1 77 ? -9.193 3.844 12.015 1.00 82.00 77 CYS A N 1
ATOM 587 C CA . CYS A 1 77 ? -8.932 3.696 10.585 1.00 82.00 77 CYS A CA 1
ATOM 588 C C . CYS A 1 77 ? -10.151 3.285 9.756 1.00 82.00 77 CYS A C 1
ATOM 590 O O . CYS A 1 77 ? -10.016 3.180 8.534 1.00 82.00 77 CYS A O 1
ATOM 592 N N . LYS A 1 78 ? -11.315 3.083 10.385 1.00 75.44 78 LYS A N 1
ATOM 593 C CA . LYS A 1 78 ? -12.588 2.841 9.690 1.00 75.44 78 LYS A CA 1
ATOM 594 C C . LYS A 1 78 ? -13.240 4.139 9.176 1.00 75.44 78 LYS A C 1
ATOM 596 O O . LYS A 1 78 ? -13.949 4.034 8.151 1.00 75.44 78 LYS A O 1
#

Secondary structure (DSSP, 8-state):
--SHHHHHHHHHHHHTSTTS-TT-TTSEEEETTEEEE---TTT--HHHHHHHHHHTT--BTTBPPPHHHHHTS-GGG-

Radius of gyration: 11.99 Å; Cα contacts (8 Å, |Δi|>4): 103; chains: 1; bounding box: 30×23×30 Å

Nearest PDB structures (foldseek):
  3ore-assembly1_A  TM=4.290E-01  e=1.820E+00  Thermus thermophilus HB8
  1td7-assembly1_A  TM=2.676E-01  e=5.144E+00  Naja sagittifera

Sequence (78 aa):
MKNEDCVKRVDAAIRGLPGIRKDDTNGIVFLDRKVIIKYDSLSIAHKNMEHAIADAGFAANSIPANKDARDKLPPECK

Mean predicted aligned error: 4.22 Å